Protein AF-A0ABD0YT05-F1 (afdb_monomer_lite)

Organism: NCBI:txid642074

Secondary structure (DSSP, 8-state):
----TT-SSPPPTTHHHHHHT---HHHHHHHHHHHHHHHHHH-TTSGGGTT-TT--S-S-TT---HHHHHHHHHHTT--HHHH-TTTTSPPTTTTS-HHHHHHHHHHHTT-SS-HHHHHHTTSSS--B-TTSSB--HHIIIII-TTT--SS-THHHHHT-HHHHHHHHSTT---

Structure (mmCIF, N/CA/C/O backbone):
data_AF-A0ABD0YT05-F1
#
_entry.id   AF-A0ABD0YT05-F1
#
loop_
_atom_site.group_PDB
_atom_site.id
_atom_site.type_symbol
_atom_site.label_atom_id
_atom_site.label_alt_id
_atom_site.label_comp_id
_atom_site.label_asym_id
_atom_site.label_entity_id
_atom_site.label_seq_id
_atom_site.pdbx_PDB_ins_code
_atom_site.Cartn_x
_atom_site.Cartn_y
_atom_site.Cartn_z
_atom_site.occupancy
_atom_site.B_iso_or_equiv
_atom_site.auth_seq_id
_atom_site.auth_comp_id
_atom_site.auth_asym_id
_atom_site.auth_atom_id
_atom_site.pdbx_PDB_model_num
ATOM 1 N N . MET A 1 1 ? 1.469 -10.303 -8.261 1.00 51.16 1 MET A N 1
ATOM 2 C CA . MET A 1 1 ? 0.616 -9.582 -7.291 1.00 51.16 1 MET A CA 1
ATOM 3 C C . MET A 1 1 ? 1.513 -9.188 -6.119 1.00 51.16 1 MET A C 1
ATOM 5 O O . MET A 1 1 ? 2.241 -10.057 -5.664 1.00 51.16 1 MET A O 1
ATOM 9 N N . ARG A 1 2 ? 1.606 -7.910 -5.725 1.00 57.31 2 ARG A N 1
ATOM 10 C CA . ARG A 1 2 ? 2.471 -7.478 -4.605 1.00 57.31 2 ARG A CA 1
ATOM 11 C C . ARG A 1 2 ? 1.579 -7.084 -3.429 1.00 57.31 2 ARG A C 1
ATOM 13 O O . ARG A 1 2 ? 0.655 -6.302 -3.620 1.00 57.31 2 ARG A O 1
ATOM 20 N N . MET A 1 3 ? 1.838 -7.656 -2.260 1.00 60.22 3 MET A N 1
ATOM 21 C CA . MET A 1 3 ? 1.193 -7.290 -0.998 1.00 60.22 3 MET A CA 1
ATOM 22 C C . MET A 1 3 ? 2.225 -6.516 -0.175 1.00 60.22 3 MET A C 1
ATOM 24 O O . MET A 1 3 ? 3.355 -6.997 -0.058 1.00 60.22 3 MET A O 1
ATOM 28 N N . ILE A 1 4 ? 1.888 -5.336 0.365 1.00 66.56 4 ILE A N 1
ATOM 29 C CA . ILE A 1 4 ? 2.732 -4.754 1.423 1.00 66.56 4 ILE A CA 1
ATOM 30 C C . ILE A 1 4 ? 2.640 -5.621 2.680 1.00 66.56 4 ILE A C 1
ATOM 32 O O . ILE A 1 4 ? 1.668 -6.357 2.882 1.00 66.56 4 ILE A O 1
ATOM 36 N N . ALA A 1 5 ? 3.678 -5.557 3.513 1.00 64.25 5 ALA A N 1
ATOM 37 C CA . ALA A 1 5 ? 3.770 -6.364 4.720 1.00 64.25 5 ALA A CA 1
ATOM 38 C C . ALA A 1 5 ? 2.505 -6.219 5.580 1.00 64.25 5 ALA A C 1
ATOM 40 O O . ALA A 1 5 ? 2.073 -5.109 5.894 1.00 64.25 5 ALA A O 1
ATOM 41 N N . GLY A 1 6 ? 1.927 -7.363 5.952 1.00 63.25 6 GLY A N 1
ATOM 42 C CA . GLY A 1 6 ? 0.813 -7.438 6.892 1.00 63.25 6 GLY A CA 1
ATOM 43 C C . GLY A 1 6 ? -0.589 -7.417 6.287 1.00 63.25 6 GLY A C 1
ATOM 44 O O . GLY A 1 6 ? -1.525 -7.747 7.016 1.00 63.25 6 GLY A O 1
ATOM 45 N N . VAL A 1 7 ? -0.756 -7.106 4.997 1.00 72.38 7 VAL A N 1
ATOM 46 C CA . VAL A 1 7 ? -2.086 -6.966 4.373 1.00 72.38 7 VAL A CA 1
ATOM 47 C C . VAL A 1 7 ? -2.560 -8.283 3.754 1.00 72.38 7 VAL A C 1
ATOM 49 O O . VAL A 1 7 ? -1.773 -9.032 3.180 1.00 72.38 7 VAL A O 1
ATOM 52 N N . ILE A 1 8 ? -3.857 -8.576 3.892 1.00 71.38 8 ILE A N 1
ATOM 53 C CA . ILE A 1 8 ? -4.471 -9.836 3.426 1.00 71.38 8 ILE A CA 1
ATOM 54 C C . ILE A 1 8 ? -5.008 -9.721 1.990 1.00 71.38 8 ILE A C 1
ATOM 56 O O . ILE A 1 8 ? -5.197 -10.719 1.298 1.00 71.38 8 ILE A O 1
ATOM 60 N N . LYS A 1 9 ? -5.227 -8.492 1.514 1.00 72.56 9 LYS A N 1
ATOM 61 C CA . LYS A 1 9 ? -5.534 -8.201 0.114 1.00 72.56 9 LYS A CA 1
ATOM 62 C C . LYS A 1 9 ? -4.326 -7.646 -0.624 1.00 72.56 9 LYS A C 1
ATOM 64 O O . LYS A 1 9 ? -3.383 -7.112 -0.044 1.00 72.56 9 LYS A O 1
ATOM 69 N N . SER A 1 10 ? -4.408 -7.732 -1.946 1.00 70.44 10 SER A N 1
ATOM 70 C CA . SER A 1 10 ? -3.489 -7.017 -2.823 1.00 70.44 10 SER A CA 1
ATOM 71 C C . SER A 1 10 ? -3.571 -5.527 -2.575 1.00 70.44 10 SER A C 1
ATOM 73 O O . SER A 1 10 ? -4.655 -4.949 -2.607 1.00 70.44 10 SER A O 1
ATOM 75 N N . THR A 1 11 ? -2.414 -4.911 -2.391 1.00 69.81 11 THR A N 1
ATOM 76 C CA . THR A 1 11 ? -2.305 -3.461 -2.318 1.00 69.81 11 THR A CA 1
ATOM 77 C C . THR A 1 11 ? -2.719 -2.866 -3.659 1.00 69.81 11 THR A C 1
ATOM 79 O O . THR A 1 11 ? -2.197 -3.311 -4.693 1.00 69.81 11 THR A O 1
ATOM 82 N N . PRO A 1 12 ? -3.627 -1.875 -3.681 1.00 71.12 12 PRO A N 1
ATOM 83 C CA . PRO A 1 12 ? -3.919 -1.131 -4.897 1.00 71.12 12 PRO A CA 1
ATOM 84 C C . PRO A 1 12 ? -2.625 -0.602 -5.528 1.00 71.12 12 PRO A C 1
ATOM 86 O O . PRO A 1 12 ? -1.698 -0.190 -4.827 1.00 71.12 12 PRO A O 1
ATOM 89 N N . LYS A 1 13 ? -2.532 -0.630 -6.863 1.00 70.75 13 LYS A N 1
ATOM 90 C CA . LYS A 1 13 ? -1.290 -0.277 -7.581 1.00 70.75 13 LYS A CA 1
ATOM 91 C C . LYS A 1 13 ? -0.814 1.144 -7.275 1.00 70.75 13 LYS A C 1
ATOM 93 O O . LYS A 1 13 ? 0.389 1.367 -7.281 1.00 70.75 13 LYS A O 1
ATOM 98 N N . GLU A 1 14 ? -1.745 2.052 -7.004 1.00 72.44 14 GLU A N 1
ATOM 99 C CA . GLU A 1 14 ? -1.502 3.457 -6.652 1.00 72.44 14 GLU A CA 1
ATOM 100 C C . GLU A 1 14 ? -0.787 3.605 -5.304 1.00 72.44 14 GLU A C 1
ATOM 102 O O . GLU A 1 14 ? 0.108 4.430 -5.161 1.00 72.44 14 GLU A O 1
ATOM 107 N N . TRP A 1 15 ? -1.113 2.742 -4.339 1.00 72.50 15 TRP A N 1
ATOM 108 C CA . TRP A 1 15 ? -0.564 2.788 -2.982 1.00 72.50 15 TRP A CA 1
ATOM 109 C C . TRP A 1 15 ? 0.766 2.050 -2.846 1.00 72.50 15 TRP A C 1
ATOM 111 O O . TRP A 1 15 ? 1.514 2.281 -1.899 1.00 72.50 15 TRP A O 1
ATOM 121 N N . LEU A 1 16 ? 1.083 1.148 -3.778 1.00 75.19 16 LEU A N 1
ATOM 122 C CA . LEU A 1 16 ? 2.297 0.346 -3.698 1.00 75.19 16 LEU A CA 1
ATOM 123 C C . LEU A 1 16 ? 3.573 1.215 -3.718 1.00 75.19 16 LEU A C 1
ATOM 125 O O . LEU A 1 16 ? 4.413 0.990 -2.847 1.00 75.19 16 LEU A O 1
ATOM 129 N N . PRO A 1 17 ? 3.748 2.200 -4.624 1.00 73.62 17 PRO A N 1
ATOM 130 C CA . PRO A 1 17 ? 4.937 3.046 -4.613 1.00 73.62 17 PRO A CA 1
ATOM 131 C C . PRO A 1 17 ? 5.100 3.845 -3.329 1.00 73.62 17 PRO A C 1
ATOM 133 O O . PRO A 1 17 ? 6.209 3.931 -2.810 1.00 73.62 17 PRO A O 1
ATOM 136 N N . VAL A 1 18 ? 3.982 4.351 -2.802 1.00 73.56 18 VAL A N 1
ATOM 137 C CA . VAL A 1 18 ? 3.938 5.123 -1.561 1.00 73.56 18 VAL A CA 1
ATOM 138 C C . VAL A 1 18 ? 4.355 4.238 -0.390 1.00 73.56 18 VAL A C 1
ATOM 140 O O . VAL A 1 18 ? 5.331 4.530 0.275 1.00 73.56 18 VAL A O 1
ATOM 143 N N . LEU A 1 19 ? 3.693 3.100 -0.176 1.00 73.00 19 LEU A N 1
ATOM 144 C CA . LEU A 1 19 ? 3.894 2.285 1.027 1.00 73.00 19 LEU A CA 1
ATOM 145 C C . LEU A 1 19 ? 5.156 1.414 1.009 1.00 73.00 19 LEU A C 1
ATOM 147 O O . LEU A 1 19 ? 5.661 1.058 2.069 1.00 73.00 19 LEU A O 1
ATOM 151 N N . SER A 1 20 ? 5.632 1.008 -0.171 1.00 74.12 20 SER A N 1
ATOM 152 C CA . SER A 1 20 ? 6.806 0.128 -0.291 1.00 74.12 20 SER A CA 1
ATOM 153 C C . SER A 1 20 ? 8.094 0.861 -0.639 1.00 74.12 20 SER A C 1
ATOM 155 O O . SER A 1 20 ? 9.135 0.214 -0.680 1.00 74.12 20 SER A O 1
ATOM 157 N N . HIS A 1 21 ? 8.027 2.175 -0.886 1.00 78.69 21 HIS A N 1
ATOM 158 C CA . HIS A 1 21 ? 9.168 2.972 -1.333 1.00 78.69 21 HIS A CA 1
ATOM 159 C C . HIS A 1 21 ? 9.824 2.382 -2.599 1.00 78.69 21 HIS A C 1
ATOM 161 O O . HIS A 1 21 ? 11.037 2.226 -2.708 1.00 78.69 21 HIS A O 1
ATOM 167 N N . ILE A 1 22 ? 8.992 1.978 -3.567 1.00 80.75 22 ILE A N 1
ATOM 168 C CA . ILE A 1 22 ? 9.433 1.386 -4.838 1.00 80.75 22 ILE A CA 1
ATOM 169 C C . ILE A 1 22 ? 8.867 2.219 -5.988 1.00 80.75 22 ILE A C 1
ATOM 171 O O . ILE A 1 22 ? 7.668 2.492 -5.987 1.00 80.75 22 ILE A O 1
ATOM 175 N N . PRO A 1 23 ? 9.643 2.522 -7.044 1.00 84.31 23 PRO A N 1
ATOM 176 C CA . PRO A 1 23 ? 9.117 3.309 -8.144 1.00 84.31 23 PRO A CA 1
ATOM 177 C C . PRO A 1 23 ? 7.910 2.642 -8.841 1.00 84.31 23 PRO A C 1
ATOM 179 O O . PRO A 1 23 ? 7.822 1.400 -8.927 1.00 84.31 23 PRO A O 1
ATOM 182 N N . PRO A 1 24 ? 6.985 3.451 -9.392 1.00 85.69 24 PRO A N 1
ATOM 183 C CA . PRO A 1 24 ? 5.857 2.983 -10.184 1.00 85.69 24 PRO A CA 1
ATOM 184 C C . PRO A 1 24 ? 6.238 1.939 -11.251 1.00 85.69 24 PRO A C 1
ATOM 186 O O . PRO A 1 24 ? 7.328 1.996 -11.833 1.00 85.69 24 PRO A O 1
ATOM 189 N N . PRO A 1 25 ? 5.361 0.956 -11.545 1.00 86.12 25 PRO A N 1
ATOM 190 C CA . PRO A 1 25 ? 5.677 -0.126 -12.479 1.00 86.12 25 PRO A CA 1
ATOM 191 C C . PRO A 1 25 ? 6.084 0.337 -13.882 1.00 86.12 25 PRO A C 1
ATOM 193 O O . PRO A 1 25 ? 6.933 -0.301 -14.494 1.00 86.12 25 PRO A O 1
ATOM 196 N N . ASN A 1 26 ? 5.487 1.413 -14.396 1.00 88.31 26 ASN A N 1
ATOM 197 C CA . ASN A 1 26 ? 5.842 2.001 -15.688 1.00 88.31 26 ASN A CA 1
ATOM 198 C C . ASN A 1 26 ? 7.291 2.507 -15.689 1.00 88.31 26 ASN A C 1
ATOM 200 O O . ASN A 1 26 ? 8.053 2.103 -16.562 1.00 88.31 26 ASN A O 1
ATOM 204 N N . LEU A 1 27 ? 7.695 3.280 -14.674 1.00 90.75 27 LEU A N 1
ATOM 205 C CA . LEU A 1 27 ? 9.055 3.817 -14.575 1.00 90.75 27 LEU A CA 1
ATOM 206 C C . LEU A 1 27 ? 10.096 2.699 -14.440 1.00 90.75 27 LEU A C 1
ATOM 208 O O . LEU A 1 27 ? 11.109 2.696 -15.134 1.00 90.75 27 LEU A O 1
ATOM 212 N N . ARG A 1 28 ? 9.815 1.679 -13.617 1.00 90.56 28 ARG A N 1
ATOM 213 C CA . ARG A 1 28 ? 10.720 0.524 -13.468 1.00 90.56 28 ARG A CA 1
ATOM 214 C C . ARG A 1 28 ? 10.875 -0.289 -14.748 1.00 90.56 28 ARG A C 1
ATOM 216 O O . ARG A 1 28 ? 11.958 -0.802 -14.999 1.00 90.56 28 ARG A O 1
ATOM 223 N N . ARG A 1 29 ? 9.808 -0.430 -15.541 1.00 92.50 29 ARG A N 1
ATOM 224 C CA . ARG A 1 29 ? 9.872 -1.130 -16.834 1.00 92.50 29 ARG A CA 1
ATOM 225 C C . ARG A 1 29 ? 10.712 -0.366 -17.846 1.00 92.50 29 ARG A C 1
ATOM 227 O O . ARG A 1 29 ? 11.480 -1.009 -18.545 1.00 92.50 29 ARG A O 1
ATOM 234 N N . ILE A 1 30 ? 10.588 0.962 -17.899 1.00 92.94 30 ILE A N 1
ATOM 235 C CA . ILE A 1 30 ? 11.421 1.804 -18.770 1.00 92.94 30 ILE A CA 1
ATOM 236 C C . ILE A 1 30 ? 12.890 1.672 -18.357 1.00 92.94 30 ILE A C 1
ATOM 238 O O . ILE A 1 30 ? 13.728 1.342 -19.186 1.00 92.94 30 ILE A O 1
ATOM 242 N N . ASN A 1 31 ? 13.187 1.796 -17.061 1.00 94.06 31 ASN A N 1
ATOM 243 C CA . ASN A 1 31 ? 14.551 1.644 -16.553 1.00 94.06 31 ASN A CA 1
ATOM 244 C C . ASN A 1 31 ? 15.152 0.259 -16.862 1.00 94.06 31 ASN A C 1
ATOM 246 O O . ASN A 1 31 ? 16.297 0.153 -17.292 1.00 94.06 31 ASN A O 1
ATOM 250 N N . ALA A 1 32 ? 14.376 -0.814 -16.670 1.00 94.44 32 ALA A N 1
ATOM 251 C CA . ALA A 1 32 ? 14.813 -2.168 -17.008 1.00 94.44 32 ALA A CA 1
ATOM 252 C C . ALA A 1 32 ? 15.031 -2.344 -18.519 1.00 94.44 32 ALA A C 1
ATOM 254 O O . ALA A 1 32 ? 16.006 -2.967 -18.922 1.00 94.44 32 ALA A O 1
ATOM 255 N N . LEU A 1 33 ? 14.154 -1.770 -19.347 1.00 94.31 33 LEU A N 1
ATOM 256 C CA . LEU A 1 33 ? 14.268 -1.801 -20.803 1.00 94.31 33 LEU A CA 1
ATOM 257 C C . LEU A 1 33 ? 15.548 -1.108 -21.289 1.00 94.31 33 LEU A C 1
ATOM 259 O O . LEU A 1 33 ? 16.252 -1.677 -22.114 1.00 94.31 33 LEU A O 1
ATOM 263 N N . ILE A 1 34 ? 15.865 0.075 -20.756 1.00 94.12 34 ILE A N 1
ATOM 264 C CA . ILE A 1 34 ? 17.114 0.802 -21.039 1.00 94.12 34 ILE A CA 1
ATOM 265 C C . ILE A 1 34 ? 18.324 -0.057 -20.650 1.00 94.12 34 ILE A C 1
ATOM 267 O O . ILE A 1 34 ? 19.261 -0.195 -21.432 1.00 94.12 34 ILE A O 1
ATOM 271 N N . GLY A 1 35 ? 18.288 -0.680 -19.466 1.00 94.25 35 GLY A N 1
ATOM 272 C CA . GLY A 1 35 ? 19.352 -1.568 -18.997 1.00 94.25 35 GLY A CA 1
ATOM 273 C C . GLY A 1 35 ? 19.573 -2.779 -19.908 1.00 94.25 35 GLY A C 1
ATOM 274 O O . GLY A 1 35 ? 20.710 -3.072 -20.264 1.00 94.25 35 GLY A O 1
ATOM 275 N N . GLU A 1 36 ? 18.505 -3.463 -20.319 1.00 93.31 36 GLU A N 1
ATOM 276 C CA . GLU A 1 36 ? 18.599 -4.588 -21.257 1.00 93.31 36 GLU A CA 1
ATOM 277 C C . GLU A 1 36 ? 19.059 -4.145 -22.650 1.00 93.31 36 GLU A C 1
ATOM 279 O O . GLU A 1 36 ? 19.914 -4.795 -23.247 1.00 93.31 36 GLU A O 1
ATOM 284 N N . TYR A 1 37 ? 18.558 -3.013 -23.151 1.00 92.44 37 TYR A N 1
ATOM 285 C CA . TYR A 1 37 ? 18.995 -2.462 -24.433 1.00 92.44 37 TYR A CA 1
ATOM 286 C C . TYR A 1 37 ? 20.495 -2.146 -24.420 1.00 92.44 37 TYR A C 1
ATOM 288 O O . TYR A 1 37 ? 21.211 -2.582 -25.316 1.00 92.44 37 TYR A O 1
ATOM 296 N N . ASN A 1 38 ? 20.996 -1.492 -23.368 1.00 92.81 38 ASN A N 1
ATOM 297 C CA . ASN A 1 38 ? 22.427 -1.232 -23.196 1.00 92.81 38 ASN A CA 1
ATOM 298 C C . ASN A 1 38 ? 23.261 -2.517 -23.184 1.00 92.81 38 ASN A C 1
ATOM 300 O O . ASN A 1 38 ? 24.278 -2.580 -23.867 1.00 92.81 38 ASN A O 1
ATOM 304 N N . LYS A 1 39 ? 22.829 -3.560 -22.461 1.00 93.62 39 LYS A N 1
ATOM 305 C CA . LYS A 1 39 ? 23.529 -4.860 -22.450 1.00 93.62 39 LYS A CA 1
ATOM 306 C C . LYS A 1 39 ? 23.606 -5.480 -23.843 1.00 93.62 39 LYS A C 1
ATOM 308 O O . LYS A 1 39 ? 24.640 -6.032 -24.206 1.00 93.62 39 LYS A O 1
ATOM 313 N N . ILE A 1 40 ? 22.521 -5.382 -24.614 1.00 90.19 40 ILE A N 1
ATOM 314 C CA . ILE A 1 40 ? 22.474 -5.876 -25.992 1.00 90.19 40 ILE A CA 1
ATOM 315 C C . ILE A 1 40 ? 23.456 -5.094 -26.872 1.00 90.19 40 ILE A C 1
ATOM 317 O O . ILE A 1 40 ? 24.246 -5.705 -27.584 1.00 90.19 40 ILE A O 1
ATOM 321 N N . GLN A 1 41 ? 23.452 -3.761 -26.788 1.00 89.00 41 GLN A N 1
ATOM 322 C CA . GLN A 1 41 ? 24.356 -2.905 -27.566 1.00 89.00 41 GLN A CA 1
ATOM 323 C C . GLN A 1 41 ? 25.833 -3.093 -27.183 1.00 89.00 41 GLN A C 1
ATOM 325 O O . GLN A 1 41 ? 26.713 -3.010 -28.035 1.00 89.00 41 GLN A O 1
ATOM 330 N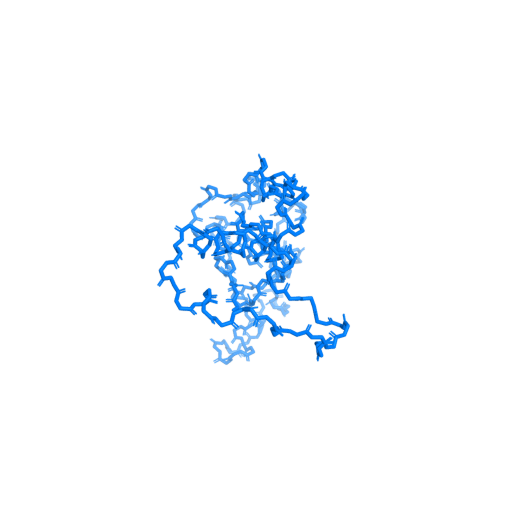 N . GLN A 1 42 ? 26.127 -3.382 -25.915 1.00 93.25 42 GLN A N 1
ATOM 331 C CA . GLN A 1 42 ? 27.494 -3.626 -25.443 1.00 93.25 42 GLN A CA 1
ATOM 332 C C . GLN A 1 42 ? 28.048 -4.991 -25.873 1.00 93.25 42 GLN A C 1
ATOM 334 O O . GLN A 1 42 ? 29.264 -5.157 -25.938 1.00 93.25 42 GLN A O 1
ATOM 339 N N . ASN A 1 43 ? 27.187 -5.966 -26.176 1.00 92.44 43 ASN A N 1
ATOM 340 C CA . ASN A 1 43 ? 27.603 -7.298 -26.598 1.00 92.44 43 ASN A CA 1
ATOM 341 C C . ASN A 1 43 ? 27.232 -7.552 -28.065 1.00 92.44 43 ASN A C 1
ATOM 343 O O . ASN A 1 43 ? 26.159 -8.068 -28.376 1.00 92.44 43 ASN A O 1
ATOM 347 N N . GLN A 1 44 ? 28.161 -7.217 -28.959 1.00 89.00 44 GLN A N 1
ATOM 348 C CA . GLN A 1 44 ? 28.010 -7.388 -30.409 1.00 89.00 44 GLN A CA 1
ATOM 349 C C . GLN A 1 44 ? 28.019 -8.859 -30.857 1.00 89.00 44 GLN A C 1
ATOM 351 O O . GLN A 1 44 ? 27.574 -9.164 -31.954 1.00 89.00 44 GLN A O 1
ATOM 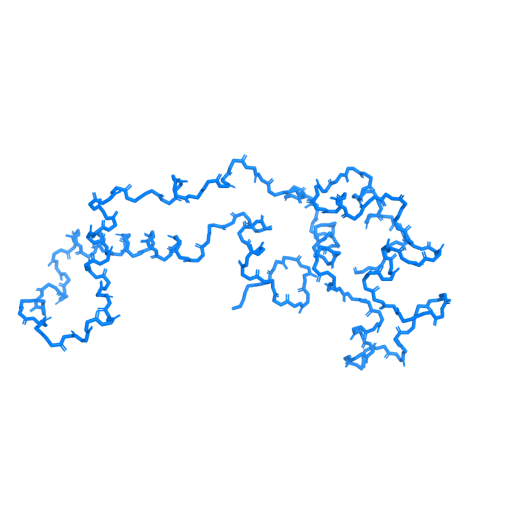356 N N . ASN A 1 45 ? 28.448 -9.789 -29.995 1.00 90.19 45 ASN A N 1
ATOM 357 C CA . ASN A 1 45 ? 28.452 -11.225 -30.296 1.00 90.19 45 ASN A CA 1
ATOM 358 C C . ASN A 1 45 ? 27.083 -11.889 -30.066 1.00 90.19 45 ASN A C 1
ATOM 360 O O . ASN A 1 45 ? 26.957 -13.108 -30.179 1.00 90.19 45 ASN A O 1
ATOM 364 N N . LEU A 1 46 ? 26.064 -11.127 -29.654 1.00 87.44 46 LEU A N 1
ATOM 365 C CA . LEU A 1 46 ? 24.724 -11.672 -29.478 1.00 87.44 46 LEU A CA 1
ATOM 366 C C . LEU A 1 46 ? 24.080 -11.949 -30.848 1.00 87.44 46 LEU A C 1
ATOM 368 O O . LEU A 1 46 ? 23.989 -11.026 -31.658 1.00 87.44 46 LEU A O 1
ATOM 372 N N . PRO A 1 47 ? 23.488 -13.141 -31.066 1.00 85.19 47 PRO A N 1
ATOM 373 C CA . PRO A 1 47 ? 22.800 -13.476 -32.321 1.00 85.19 47 PRO A CA 1
ATOM 374 C C . PRO A 1 47 ? 21.626 -12.550 -32.672 1.00 85.19 47 PRO A C 1
ATOM 376 O O . PRO A 1 47 ? 21.124 -12.557 -33.790 1.00 85.19 47 PRO A O 1
ATOM 379 N N . ILE A 1 48 ? 21.156 -11.741 -31.716 1.00 80.00 48 ILE A N 1
ATOM 380 C CA . ILE A 1 48 ? 20.110 -10.743 -31.953 1.00 80.00 48 ILE A CA 1
ATOM 381 C C . ILE A 1 48 ? 20.529 -9.702 -32.996 1.00 80.00 48 ILE A C 1
ATOM 383 O O . ILE A 1 48 ? 19.661 -9.170 -33.675 1.00 80.00 48 ILE A O 1
ATOM 387 N N . HIS A 1 49 ? 21.827 -9.439 -33.160 1.00 81.56 49 HIS A N 1
ATOM 388 C CA . HIS A 1 49 ? 22.325 -8.492 -34.160 1.00 81.56 49 HIS A CA 1
ATOM 389 C C . HIS A 1 49 ? 22.291 -9.075 -35.575 1.00 81.56 49 HIS A C 1
ATOM 391 O O . HIS A 1 49 ? 22.107 -8.336 -36.532 1.00 81.56 49 HIS A O 1
ATOM 397 N N . GLU A 1 50 ? 22.353 -10.401 -35.707 1.00 79.38 50 GLU A N 1
ATOM 398 C CA . GLU A 1 50 ? 22.296 -11.106 -36.995 1.00 79.38 50 GLU A CA 1
ATOM 399 C C . GLU A 1 50 ? 20.873 -11.139 -37.590 1.00 79.38 50 GLU A C 1
ATOM 401 O O . GLU A 1 50 ? 20.697 -11.387 -38.780 1.00 79.38 50 GLU A O 1
ATOM 406 N N . GLY A 1 51 ? 19.838 -10.896 -36.771 1.00 66.44 51 GLY A N 1
ATOM 407 C CA . GLY A 1 51 ? 18.425 -11.017 -37.161 1.00 66.44 51 GLY A CA 1
ATOM 408 C C . GLY A 1 51 ? 17.643 -9.704 -37.305 1.00 66.44 51 GLY A C 1
ATOM 409 O O . GLY A 1 51 ? 16.432 -9.751 -37.546 1.00 66.44 51 GLY A O 1
ATOM 410 N N . VAL A 1 52 ? 18.272 -8.539 -37.107 1.00 59.28 52 VAL A N 1
ATOM 411 C CA . VAL A 1 52 ? 17.565 -7.237 -37.040 1.00 59.28 52 VAL A CA 1
ATOM 412 C C . VAL A 1 52 ? 17.664 -6.424 -38.336 1.00 59.28 52 VAL A C 1
ATOM 414 O O . VAL A 1 52 ? 16.866 -5.502 -38.533 1.00 59.28 52 VAL A O 1
ATOM 417 N N . ASP A 1 53 ? 18.521 -6.817 -39.277 1.00 51.03 53 ASP A N 1
ATOM 418 C CA . ASP A 1 53 ? 18.595 -6.177 -40.589 1.00 51.03 53 ASP A CA 1
ATOM 419 C C . ASP A 1 53 ? 17.328 -6.483 -41.409 1.00 51.03 53 ASP A C 1
ATOM 421 O O . ASP A 1 53 ? 17.154 -7.547 -41.999 1.00 51.03 53 ASP A O 1
ATOM 425 N N . GLY A 1 54 ? 16.391 -5.529 -41.417 1.00 56.16 54 GLY A N 1
ATOM 426 C CA . GLY A 1 54 ? 15.265 -5.494 -42.356 1.00 56.16 54 GLY A CA 1
ATOM 427 C C . GLY A 1 54 ? 13.897 -5.964 -41.847 1.00 56.16 54 GLY A C 1
ATOM 428 O O . GLY A 1 54 ? 12.931 -5.924 -42.611 1.00 56.16 54 GLY A O 1
ATOM 429 N N . THR A 1 55 ? 13.725 -6.347 -40.576 1.00 55.44 55 THR A N 1
ATOM 430 C CA . THR A 1 55 ? 12.404 -6.792 -40.083 1.00 55.44 55 THR A CA 1
ATOM 431 C C . THR A 1 55 ? 11.607 -5.688 -39.376 1.00 55.44 55 THR A C 1
ATOM 433 O O . THR A 1 55 ? 11.603 -5.583 -38.150 1.00 55.44 55 THR A O 1
ATOM 436 N N . ASN A 1 56 ? 10.859 -4.887 -40.151 1.00 56.44 56 ASN A N 1
ATOM 437 C CA . ASN A 1 56 ? 9.412 -4.621 -39.959 1.00 56.44 56 ASN A CA 1
ATOM 438 C C . ASN A 1 56 ? 8.945 -3.311 -40.634 1.00 56.44 56 ASN A C 1
ATOM 440 O O . ASN A 1 56 ? 8.888 -2.275 -39.968 1.00 56.44 56 ASN A O 1
ATOM 444 N N . PRO A 1 57 ? 8.427 -3.351 -41.873 1.00 55.84 57 PRO A N 1
ATOM 445 C CA . PRO A 1 57 ? 7.432 -2.368 -42.296 1.00 55.84 57 PRO A CA 1
ATOM 446 C C . PRO A 1 57 ? 6.008 -2.733 -41.820 1.00 55.84 57 PRO A C 1
ATOM 448 O O . PRO A 1 57 ? 5.106 -1.910 -41.909 1.00 55.84 57 PRO A O 1
ATOM 451 N N . SER A 1 58 ? 5.774 -3.942 -41.286 1.00 55.41 58 SER A N 1
ATOM 452 C CA . SER A 1 58 ? 4.427 -4.503 -41.069 1.00 55.41 58 SER A CA 1
ATOM 453 C C . SER A 1 58 ? 3.998 -4.651 -39.604 1.00 55.41 58 SER A C 1
ATOM 455 O O . SER A 1 58 ? 3.152 -5.486 -39.273 1.00 55.41 58 SER A O 1
ATOM 457 N N . ARG A 1 59 ? 4.534 -3.840 -38.686 1.00 60.16 59 ARG A N 1
ATOM 458 C CA . ARG A 1 59 ? 4.011 -3.823 -37.312 1.00 60.16 59 ARG A CA 1
ATOM 459 C C . ARG A 1 59 ? 2.828 -2.856 -37.214 1.00 60.16 59 ARG A C 1
ATOM 461 O O . ARG A 1 59 ? 2.927 -1.708 -37.627 1.00 60.16 59 ARG A O 1
ATOM 468 N N . LEU A 1 60 ? 1.721 -3.317 -36.622 1.00 67.56 60 LEU A N 1
ATOM 469 C CA . LEU A 1 60 ? 0.546 -2.486 -36.329 1.00 67.56 60 LEU A CA 1
ATOM 470 C C . LEU A 1 60 ? 0.961 -1.190 -35.614 1.00 67.56 60 LEU A C 1
ATOM 472 O O . LEU A 1 60 ? 1.665 -1.251 -34.606 1.00 67.56 60 LEU A O 1
ATOM 476 N N . ILE A 1 61 ? 0.453 -0.047 -36.089 1.00 65.06 61 ILE A N 1
ATOM 477 C CA . ILE A 1 61 ? 0.732 1.309 -35.570 1.00 65.06 61 ILE A CA 1
ATOM 478 C C . ILE A 1 61 ? 0.520 1.402 -34.047 1.00 65.06 61 ILE A C 1
ATOM 480 O O . ILE A 1 61 ? 1.223 2.133 -33.352 1.00 65.06 61 ILE A O 1
ATOM 484 N N . SER A 1 62 ? -0.407 0.609 -33.501 1.00 66.94 62 SER A N 1
ATOM 485 C CA . SER A 1 62 ? -0.702 0.550 -32.066 1.00 66.94 62 SER A CA 1
ATOM 486 C C . SER A 1 62 ? 0.423 -0.041 -31.204 1.00 66.94 62 SER A C 1
ATOM 488 O O . SER A 1 62 ? 0.444 0.180 -29.992 1.00 66.94 62 SER A O 1
ATOM 490 N N . ARG A 1 63 ? 1.371 -0.794 -31.780 1.00 68.31 63 ARG A N 1
ATOM 491 C CA . ARG A 1 63 ? 2.434 -1.476 -31.028 1.00 68.31 63 ARG A CA 1
ATOM 492 C C . ARG A 1 63 ? 3.746 -0.697 -31.103 1.00 68.31 63 ARG A C 1
ATOM 494 O O . ARG A 1 63 ? 4.449 -0.754 -32.107 1.00 68.31 63 ARG A O 1
ATOM 501 N N . LYS A 1 64 ? 4.133 -0.059 -29.995 1.00 71.62 64 LYS A N 1
ATOM 502 C CA . LYS A 1 64 ? 5.452 0.578 -29.834 1.00 71.62 64 LYS A CA 1
ATOM 503 C C . LYS A 1 64 ? 6.531 -0.498 -29.623 1.00 71.62 64 LYS A C 1
ATOM 505 O O . LYS A 1 64 ? 6.451 -1.228 -28.633 1.00 71.62 64 LYS A O 1
ATOM 510 N N . PRO A 1 65 ? 7.506 -0.672 -30.537 1.00 79.69 65 PRO A N 1
ATOM 511 C CA . PRO A 1 65 ? 8.542 -1.681 -30.359 1.00 79.69 65 PRO A CA 1
ATOM 512 C C . PRO A 1 65 ? 9.443 -1.332 -29.157 1.00 79.69 65 PRO A C 1
ATOM 514 O O . PRO A 1 65 ? 9.744 -0.150 -28.950 1.00 79.69 65 PRO A O 1
ATOM 517 N N . PRO A 1 66 ? 9.878 -2.333 -28.363 1.00 83.50 66 PRO A N 1
ATOM 518 C CA . PRO A 1 66 ? 10.728 -2.098 -27.196 1.00 83.50 66 PRO A CA 1
ATOM 519 C C . PRO A 1 66 ? 12.040 -1.387 -27.536 1.00 83.50 66 PRO A C 1
ATOM 521 O O . PRO A 1 66 ? 12.432 -0.489 -26.807 1.00 83.50 66 PRO A O 1
ATOM 524 N N . THR A 1 67 ? 12.663 -1.707 -28.673 1.00 83.88 67 THR A N 1
ATOM 525 C CA . THR A 1 67 ? 13.894 -1.051 -29.149 1.00 83.88 67 THR A CA 1
ATOM 526 C C . THR A 1 67 ? 13.697 0.446 -29.365 1.00 83.88 67 THR A C 1
ATOM 528 O O . THR A 1 67 ? 14.411 1.245 -28.776 1.00 83.88 67 THR A O 1
ATOM 531 N N . ARG A 1 68 ? 12.661 0.850 -30.114 1.00 84.38 68 ARG A N 1
ATOM 532 C CA . ARG A 1 68 ? 12.344 2.274 -30.324 1.00 84.38 68 ARG A CA 1
ATOM 533 C C . ARG A 1 68 ? 11.983 2.981 -29.022 1.00 84.38 68 ARG A C 1
ATOM 535 O O . ARG A 1 68 ? 12.338 4.130 -28.841 1.00 84.38 68 ARG A O 1
ATOM 542 N N . THR A 1 69 ? 11.289 2.292 -28.118 1.00 87.81 69 THR A N 1
ATOM 543 C CA . THR A 1 69 ? 10.933 2.851 -26.805 1.00 87.81 69 THR A CA 1
ATOM 544 C C . THR A 1 69 ? 12.176 3.061 -25.936 1.00 87.81 69 THR A C 1
ATOM 546 O O . THR A 1 69 ? 12.236 4.048 -25.214 1.00 87.81 69 THR A O 1
ATOM 549 N N . ALA A 1 70 ? 13.164 2.162 -26.015 1.00 89.00 70 ALA A N 1
ATOM 550 C CA . ALA A 1 70 ? 14.450 2.313 -25.341 1.00 89.00 70 ALA A CA 1
ATOM 551 C C . ALA A 1 70 ? 15.240 3.497 -25.911 1.00 89.00 70 ALA A C 1
ATOM 553 O O . ALA A 1 70 ? 15.668 4.340 -25.136 1.00 89.00 70 ALA A O 1
ATOM 554 N N . ILE A 1 71 ? 15.354 3.584 -27.243 1.00 88.19 71 ILE A N 1
ATOM 555 C CA . ILE A 1 71 ? 16.038 4.685 -27.940 1.00 88.19 71 ILE A CA 1
ATOM 556 C C . ILE A 1 71 ? 15.402 6.025 -27.569 1.00 88.19 71 ILE A C 1
ATOM 558 O O . ILE A 1 71 ? 16.086 6.880 -27.034 1.00 88.19 71 ILE A O 1
ATOM 562 N N . THR A 1 72 ? 14.081 6.174 -27.727 1.00 90.94 72 THR A N 1
ATOM 563 C CA . THR A 1 72 ? 13.386 7.418 -27.357 1.00 90.94 72 THR A CA 1
ATOM 564 C C . THR A 1 72 ? 13.598 7.779 -25.886 1.00 90.94 72 THR A C 1
ATOM 566 O O . THR A 1 72 ? 13.857 8.933 -25.582 1.00 90.94 72 THR A O 1
ATOM 569 N N . ALA A 1 73 ? 13.534 6.810 -24.966 1.00 90.88 73 ALA A N 1
ATOM 570 C CA . ALA A 1 73 ? 13.770 7.089 -23.550 1.00 90.88 73 ALA A CA 1
ATOM 571 C C . ALA A 1 73 ? 15.230 7.485 -23.251 1.00 90.88 73 ALA A C 1
ATOM 573 O O . ALA A 1 73 ? 15.470 8.236 -22.312 1.00 90.88 73 ALA A O 1
ATOM 574 N N . MET A 1 74 ? 16.200 6.982 -24.018 1.00 89.81 74 MET A N 1
ATOM 575 C CA . MET A 1 74 ? 17.602 7.399 -23.924 1.00 89.81 74 MET A CA 1
ATOM 576 C C . MET A 1 74 ? 17.818 8.799 -24.504 1.00 89.81 74 MET A C 1
ATOM 578 O O . MET A 1 74 ? 18.493 9.599 -23.866 1.00 89.81 74 MET A O 1
ATOM 582 N N . ASP A 1 75 ? 17.213 9.097 -25.657 1.00 92.12 75 ASP A N 1
ATOM 583 C CA . ASP A 1 75 ? 17.263 10.415 -26.304 1.00 92.12 75 ASP A CA 1
ATOM 584 C C . ASP A 1 75 ? 16.623 11.501 -25.421 1.00 92.12 75 ASP A C 1
ATOM 586 O O . ASP A 1 75 ? 17.084 12.636 -25.386 1.00 92.12 75 ASP A O 1
ATOM 590 N N . GLU A 1 76 ? 15.572 11.146 -24.677 1.00 93.06 76 GLU A N 1
ATOM 591 C CA . GLU A 1 76 ? 14.916 12.002 -23.677 1.00 93.06 76 GLU A CA 1
ATOM 592 C C . GLU A 1 76 ? 15.666 12.052 -22.327 1.00 93.06 76 GLU A C 1
ATOM 594 O O . GLU A 1 76 ? 15.142 12.600 -21.358 1.00 93.06 76 GLU A O 1
ATOM 599 N N . GLU A 1 77 ? 16.861 11.456 -22.229 1.00 91.12 77 GLU A N 1
ATOM 600 C CA . GLU A 1 77 ? 17.680 11.383 -21.009 1.00 91.12 77 GLU A CA 1
ATOM 601 C C . GLU A 1 77 ? 16.903 10.867 -19.781 1.00 91.12 77 GLU A C 1
ATOM 603 O O . GLU A 1 77 ? 17.032 11.370 -18.659 1.00 91.12 77 GLU A O 1
ATOM 608 N N . PHE A 1 78 ? 16.069 9.837 -19.976 1.00 92.44 78 PHE A N 1
ATOM 609 C CA . PHE A 1 78 ? 15.218 9.302 -18.918 1.00 92.44 78 PHE A CA 1
ATOM 610 C C . PHE A 1 78 ? 16.026 8.937 -17.666 1.00 92.44 78 PHE A C 1
ATOM 612 O O . PHE A 1 78 ? 16.836 8.006 -17.651 1.00 92.44 78 PHE A O 1
ATOM 619 N N . SER A 1 79 ? 15.701 9.606 -16.562 1.00 89.75 79 SER A N 1
ATOM 620 C CA . SER A 1 79 ? 16.174 9.254 -15.229 1.00 89.75 79 SER A CA 1
ATOM 621 C C . SER A 1 79 ? 15.034 8.650 -14.422 1.00 89.75 79 SER A C 1
ATOM 623 O O . SER A 1 79 ? 14.013 9.303 -14.187 1.00 89.75 79 SER A O 1
ATOM 625 N N . LEU A 1 80 ? 15.215 7.414 -13.940 1.00 86.75 80 LEU A N 1
ATOM 626 C CA . LEU A 1 80 ? 14.272 6.788 -13.006 1.00 86.75 80 LEU A CA 1
ATOM 627 C C . LEU A 1 80 ? 14.099 7.645 -11.749 1.00 86.75 80 LEU A C 1
ATOM 629 O O . LEU A 1 80 ? 12.985 7.769 -11.244 1.00 86.75 80 LEU A O 1
ATOM 633 N N . ILE A 1 81 ? 15.205 8.218 -11.267 1.00 84.50 81 ILE A N 1
ATOM 634 C CA . ILE A 1 81 ? 15.229 9.059 -10.074 1.00 84.50 81 ILE A CA 1
ATOM 635 C C . ILE A 1 81 ? 14.533 10.390 -10.366 1.00 84.50 81 ILE A C 1
ATOM 637 O O . ILE A 1 81 ? 13.606 10.763 -9.658 1.00 84.50 81 ILE A O 1
ATOM 641 N N . GLY A 1 82 ? 14.904 11.060 -11.460 1.00 84.25 82 GLY A N 1
ATOM 642 C CA . GLY A 1 82 ? 14.300 12.340 -11.847 1.00 84.25 82 GLY A CA 1
ATOM 643 C C . GLY A 1 82 ? 12.799 12.241 -12.143 1.00 84.25 82 GLY A C 1
ATOM 644 O O . GLY A 1 82 ? 12.036 13.123 -11.765 1.00 84.25 82 GLY A O 1
ATOM 645 N N . SER A 1 83 ? 12.359 11.134 -12.746 1.00 85.00 83 SER A N 1
ATOM 646 C CA . SER A 1 83 ? 10.946 10.895 -13.081 1.00 85.00 83 SER A CA 1
ATOM 647 C C . SER A 1 83 ? 10.099 10.465 -11.882 1.00 85.00 83 SER A C 1
ATOM 649 O O . SER A 1 83 ? 8.868 10.468 -11.949 1.00 85.00 83 SER A O 1
ATOM 651 N N . TRP A 1 84 ? 10.726 10.031 -10.787 1.00 82.94 84 TRP A N 1
ATOM 652 C CA . TRP A 1 84 ? 10.029 9.617 -9.576 1.00 82.94 84 TRP A CA 1
ATOM 653 C C . TRP A 1 84 ? 10.124 10.734 -8.528 1.00 82.94 84 TRP A C 1
ATOM 655 O O . TRP A 1 84 ? 10.912 10.678 -7.593 1.00 82.94 84 TRP A O 1
ATOM 665 N N . HIS A 1 85 ? 9.258 11.744 -8.655 1.00 67.69 85 HIS A N 1
ATOM 666 C CA . HIS A 1 85 ? 9.225 12.937 -7.791 1.00 67.69 85 HIS A CA 1
ATOM 667 C C . HIS A 1 85 ? 9.000 12.675 -6.278 1.00 67.69 85 HIS A C 1
ATOM 669 O O . HIS A 1 85 ? 9.086 13.605 -5.487 1.00 67.69 85 HIS A O 1
ATOM 675 N N . ASN A 1 86 ? 8.757 11.426 -5.852 1.00 61.59 86 ASN A N 1
ATOM 676 C CA . ASN A 1 86 ? 8.458 11.035 -4.462 1.00 61.59 86 ASN A CA 1
ATOM 677 C C . ASN A 1 86 ? 9.591 10.243 -3.770 1.00 61.59 86 ASN A C 1
ATOM 679 O O . ASN A 1 86 ? 9.332 9.503 -2.825 1.00 61.59 86 ASN A O 1
ATOM 683 N N . ILE A 1 87 ? 10.841 10.364 -4.229 1.00 57.31 87 ILE A N 1
ATOM 684 C CA . ILE A 1 87 ? 11.994 9.639 -3.651 1.00 57.31 87 ILE A CA 1
ATOM 685 C C . ILE A 1 87 ? 12.387 10.136 -2.260 1.00 57.31 87 ILE A C 1
ATOM 687 O O . ILE A 1 87 ? 12.897 9.364 -1.457 1.00 57.31 87 ILE A O 1
ATOM 691 N N . SER A 1 88 ? 12.177 11.417 -1.960 1.00 53.44 88 SER A N 1
ATOM 692 C CA . SER A 1 88 ? 12.882 12.049 -0.837 1.00 53.44 88 SER A CA 1
ATOM 693 C C . SER A 1 88 ? 12.315 11.744 0.552 1.00 53.44 88 SER A C 1
ATOM 695 O O . SER A 1 88 ? 12.932 12.129 1.543 1.00 53.44 88 SER A O 1
ATOM 697 N N . HIS A 1 89 ? 11.165 11.078 0.656 1.00 65.94 89 HIS A N 1
ATOM 698 C CA . HIS A 1 89 ? 10.568 10.761 1.948 1.00 65.94 89 HIS A CA 1
ATOM 699 C C . HIS A 1 89 ? 10.347 9.259 2.046 1.00 65.94 89 HIS A C 1
ATOM 701 O O . HIS A 1 89 ? 9.528 8.674 1.329 1.00 65.94 89 HIS A O 1
ATOM 707 N N . GLU A 1 90 ? 11.103 8.622 2.937 1.00 75.75 90 GLU A N 1
ATOM 708 C CA . GLU A 1 90 ? 10.735 7.305 3.435 1.00 75.75 90 GLU A CA 1
ATOM 709 C C . GLU A 1 90 ? 9.266 7.341 3.878 1.00 75.75 90 GLU A C 1
ATOM 711 O O . GLU A 1 90 ? 8.829 8.320 4.497 1.00 75.75 90 GLU A O 1
ATOM 716 N N . PRO A 1 91 ? 8.463 6.321 3.537 1.00 78.50 91 PRO A N 1
ATOM 717 C CA . PRO A 1 91 ? 7.054 6.368 3.855 1.00 78.50 91 PRO A CA 1
ATOM 718 C C . PRO A 1 91 ? 6.842 6.407 5.362 1.00 78.50 91 PRO A C 1
ATOM 720 O O . PRO A 1 91 ? 7.581 5.754 6.106 1.00 78.50 91 PRO A O 1
ATOM 723 N N . PRO A 1 92 ? 5.788 7.085 5.837 1.00 84.50 92 PRO A N 1
ATOM 724 C CA . PRO A 1 92 ? 5.523 7.118 7.259 1.00 84.50 92 PRO A CA 1
ATOM 725 C C . PRO A 1 92 ? 5.361 5.697 7.812 1.00 84.50 92 PRO A C 1
ATOM 727 O O . PRO A 1 92 ? 4.537 4.907 7.328 1.00 84.50 92 PRO A O 1
ATOM 730 N N . GLY A 1 93 ? 6.187 5.373 8.806 1.00 84.88 93 GLY A N 1
ATOM 731 C CA . GLY A 1 93 ? 6.285 4.047 9.408 1.00 84.88 93 GLY A CA 1
ATOM 732 C C . GLY A 1 93 ? 7.372 3.124 8.835 1.00 84.88 93 GLY A C 1
ATOM 733 O O . GLY A 1 93 ? 7.436 1.970 9.251 1.00 84.88 93 GLY A O 1
ATOM 734 N N . PHE A 1 94 ? 8.232 3.589 7.919 1.00 84.25 94 PHE A N 1
ATOM 735 C CA . PHE A 1 94 ? 9.275 2.773 7.273 1.00 84.25 94 PHE A CA 1
ATOM 736 C C . PHE A 1 94 ? 10.217 2.065 8.261 1.00 84.25 94 PHE A C 1
ATOM 738 O O . PHE A 1 94 ? 10.541 0.894 8.076 1.00 84.25 94 PHE A O 1
ATOM 745 N N . HIS A 1 95 ? 10.592 2.741 9.348 1.00 87.69 95 HIS A N 1
ATOM 746 C CA . HIS A 1 95 ? 11.466 2.196 10.392 1.00 87.69 95 HIS A CA 1
ATOM 747 C C . HIS A 1 95 ? 10.733 1.450 11.519 1.00 87.69 95 HIS A C 1
ATOM 749 O O . HIS A 1 95 ? 11.347 1.067 12.515 1.00 87.69 95 HIS A O 1
ATOM 755 N N . LEU A 1 96 ? 9.418 1.244 11.409 1.00 89.00 96 LEU A N 1
ATOM 756 C CA . LEU A 1 96 ? 8.671 0.521 12.433 1.00 89.00 96 LEU A CA 1
ATOM 757 C C . LEU A 1 96 ? 9.014 -0.969 12.434 1.00 89.00 96 LEU A C 1
ATOM 759 O O . LEU A 1 96 ? 9.339 -1.574 11.410 1.00 89.00 96 LEU A O 1
ATOM 763 N N . SER A 1 97 ? 8.832 -1.601 13.597 1.00 90.31 97 SER A N 1
ATOM 764 C CA . SER A 1 97 ? 8.870 -3.059 13.686 1.00 90.31 97 SER A CA 1
ATOM 765 C C . SER A 1 97 ? 7.875 -3.687 12.701 1.00 90.31 97 SER A C 1
ATOM 767 O O . SER A 1 97 ? 6.805 -3.133 12.430 1.00 90.31 97 SER A O 1
ATOM 769 N N . ARG A 1 98 ? 8.166 -4.902 12.217 1.00 85.19 98 ARG A N 1
ATOM 770 C CA . ARG A 1 98 ? 7.256 -5.637 11.319 1.00 85.19 98 ARG A CA 1
ATOM 771 C C . ARG A 1 98 ? 5.835 -5.743 11.887 1.00 85.19 98 ARG A C 1
ATOM 773 O O . ARG A 1 98 ? 4.880 -5.695 11.112 1.00 85.19 98 ARG A O 1
ATOM 780 N N . LYS A 1 99 ? 5.693 -5.902 13.210 1.00 87.31 99 LYS A N 1
ATOM 781 C CA . LYS A 1 99 ? 4.394 -5.990 13.894 1.00 87.31 99 LYS A CA 1
ATOM 782 C C . LYS A 1 99 ? 3.615 -4.682 13.733 1.00 87.31 99 LYS A C 1
ATOM 784 O O . LYS A 1 99 ? 2.512 -4.708 13.193 1.00 87.31 99 LYS A O 1
ATOM 789 N N . SER A 1 100 ? 4.214 -3.560 14.127 1.00 90.38 100 SER A N 1
ATOM 790 C CA . SER A 1 100 ? 3.582 -2.236 14.075 1.00 90.38 100 SER A CA 1
ATOM 791 C C . SER A 1 100 ? 3.312 -1.795 12.633 1.00 90.38 100 SER A C 1
ATOM 793 O O . SER A 1 100 ? 2.226 -1.314 12.333 1.00 90.38 100 SER A O 1
ATOM 795 N N . LEU A 1 101 ? 4.242 -2.055 11.707 1.00 88.62 101 LEU A N 1
ATOM 796 C CA . LEU A 1 101 ? 4.056 -1.762 10.284 1.00 88.62 101 LEU A CA 1
ATOM 797 C C . LEU A 1 101 ? 2.918 -2.590 9.665 1.00 88.62 101 LEU A C 1
ATOM 799 O O . LEU A 1 101 ? 2.142 -2.082 8.859 1.00 88.62 101 LEU A O 1
ATOM 803 N N . SER A 1 102 ? 2.787 -3.863 10.055 1.00 87.31 102 SER A N 1
ATOM 804 C CA . SER A 1 102 ? 1.681 -4.713 9.597 1.00 87.31 102 SER A CA 1
ATOM 805 C C . SER A 1 102 ? 0.335 -4.198 10.099 1.00 87.31 102 SER A C 1
ATOM 807 O O . SER A 1 102 ? -0.608 -4.122 9.318 1.00 87.31 102 SER A O 1
ATOM 809 N N . ALA A 1 103 ? 0.253 -3.830 11.379 1.00 90.56 103 ALA A N 1
ATOM 810 C CA . ALA A 1 103 ? -0.936 -3.231 11.980 1.00 90.56 103 ALA A CA 1
ATOM 811 C C . ALA A 1 103 ? -1.324 -1.919 11.275 1.00 90.56 103 ALA A C 1
ATOM 813 O O . ALA A 1 103 ? -2.456 -1.775 10.818 1.00 90.56 103 ALA A O 1
ATOM 814 N N . LEU A 1 104 ? -0.354 -1.025 11.074 1.00 91.06 104 LEU A N 1
ATOM 815 C CA . LEU A 1 104 ? -0.530 0.248 10.376 1.00 91.06 104 LEU A CA 1
ATOM 816 C C . LEU A 1 104 ? -1.071 0.054 8.955 1.00 91.06 104 LEU A C 1
ATOM 818 O O . LEU A 1 104 ? -2.048 0.686 8.560 1.00 91.06 104 LEU A O 1
ATOM 822 N N . ASN A 1 105 ? -0.486 -0.869 8.189 1.00 87.62 105 ASN A N 1
ATOM 823 C CA . ASN A 1 105 ? -0.936 -1.145 6.826 1.00 87.62 105 ASN A CA 1
ATOM 824 C C . ASN A 1 105 ? -2.329 -1.793 6.777 1.00 87.62 105 ASN A C 1
ATOM 826 O O . ASN A 1 105 ? -3.074 -1.539 5.831 1.00 87.62 105 ASN A O 1
ATOM 830 N N . ARG A 1 106 ? -2.708 -2.606 7.773 1.00 89.25 106 ARG A N 1
ATOM 831 C CA . ARG A 1 106 ? -4.071 -3.160 7.876 1.00 89.25 106 ARG A CA 1
ATOM 832 C C . ARG A 1 106 ? -5.105 -2.062 8.083 1.00 89.25 106 ARG A C 1
ATOM 834 O O . ARG A 1 106 ? -6.148 -2.121 7.440 1.00 89.25 106 ARG A O 1
ATOM 841 N N . VAL A 1 107 ? -4.791 -1.066 8.913 1.00 90.75 107 VAL A N 1
ATOM 842 C CA . VAL A 1 107 ? -5.641 0.118 9.113 1.00 90.75 107 VAL A CA 1
ATOM 843 C C . VAL A 1 107 ? -5.729 0.940 7.830 1.00 90.75 107 VAL A C 1
ATOM 845 O O . VAL A 1 107 ? -6.822 1.119 7.309 1.00 90.75 107 VAL A O 1
ATOM 848 N N . ARG A 1 108 ? -4.588 1.317 7.237 1.00 88.00 108 ARG A N 1
ATOM 849 C CA . ARG A 1 108 ? -4.527 2.107 5.987 1.00 88.00 108 ARG A CA 1
ATOM 850 C C . ARG A 1 108 ? -5.285 1.494 4.811 1.00 88.00 108 ARG A C 1
ATOM 852 O O . ARG A 1 108 ? -5.713 2.207 3.914 1.00 88.00 108 ARG A O 1
ATOM 859 N N . THR A 1 109 ? -5.377 0.169 4.766 1.00 84.31 109 THR A N 1
ATOM 860 C CA . THR A 1 109 ? -6.057 -0.557 3.682 1.00 84.31 109 THR A CA 1
ATOM 861 C C . THR A 1 109 ? -7.446 -1.049 4.070 1.00 84.31 109 THR A C 1
ATOM 863 O O . THR A 1 109 ? -8.075 -1.737 3.269 1.00 84.31 109 THR A O 1
ATOM 866 N N . GLU A 1 110 ? -7.898 -0.765 5.297 1.00 87.44 110 GLU A N 1
ATOM 867 C CA . GLU A 1 110 ? -9.130 -1.294 5.897 1.00 87.44 110 GLU A CA 1
ATOM 868 C C . GLU A 1 110 ? -9.256 -2.826 5.776 1.00 87.44 110 GLU A C 1
ATOM 870 O O . GLU A 1 110 ? -10.343 -3.415 5.704 1.00 87.44 110 GLU A O 1
ATOM 875 N N . HIS A 1 111 ? -8.115 -3.512 5.722 1.00 85.00 111 HIS A N 1
ATOM 876 C CA . HIS A 1 111 ? -8.014 -4.937 5.440 1.00 85.00 111 HIS A CA 1
ATOM 877 C C . HIS A 1 111 ? -7.056 -5.606 6.422 1.00 85.00 111 HIS A C 1
ATOM 879 O O . HIS A 1 111 ? -5.839 -5.591 6.247 1.00 85.00 111 HIS A O 1
ATOM 885 N N . GLY A 1 112 ? -7.623 -6.269 7.429 1.00 85.81 112 GLY A N 1
ATOM 886 C CA . GLY A 1 112 ? -6.884 -6.978 8.472 1.00 85.81 112 GLY A CA 1
ATOM 887 C C . GLY A 1 112 ? -7.616 -8.218 8.974 1.00 85.81 112 GLY A C 1
ATOM 888 O O . GLY A 1 112 ? -8.598 -8.657 8.371 1.00 85.81 112 GLY A O 1
ATOM 889 N N . ARG A 1 113 ? -7.122 -8.810 10.068 1.00 86.88 113 ARG A N 1
ATOM 890 C CA . ARG A 1 113 ? -7.695 -10.030 10.657 1.00 86.88 113 ARG A CA 1
ATOM 891 C C . ARG A 1 113 ? -8.871 -9.707 11.588 1.00 86.88 113 ARG A C 1
ATOM 893 O O . ARG A 1 113 ? -8.898 -10.160 12.724 1.00 86.88 113 ARG A O 1
ATOM 900 N N . CYS A 1 114 ? -9.837 -8.920 11.118 1.00 91.50 114 CYS A N 1
ATOM 901 C CA . CYS A 1 114 ? -11.050 -8.628 11.882 1.00 91.50 114 CYS A CA 1
ATOM 902 C C . CYS A 1 114 ? -12.032 -9.814 11.855 1.00 91.50 114 CYS A C 1
ATOM 904 O O . CYS A 1 114 ? -12.000 -10.631 10.925 1.00 91.50 114 CYS A O 1
ATOM 906 N N . ALA A 1 115 ? -12.934 -9.905 12.838 1.00 93.19 115 ALA A N 1
ATOM 907 C CA . ALA A 1 115 ? -13.884 -11.015 12.934 1.00 93.19 115 ALA A CA 1
ATOM 908 C C . ALA A 1 115 ? -14.773 -11.134 11.690 1.00 93.19 115 ALA A C 1
ATOM 910 O O . ALA A 1 115 ? -15.030 -12.249 11.244 1.00 93.19 115 ALA A O 1
ATOM 911 N N . TYR A 1 116 ? -15.154 -10.019 11.051 1.00 94.25 116 TYR A N 1
ATOM 912 C CA . TYR A 1 116 ? -15.878 -10.056 9.777 1.00 94.25 116 TYR A CA 1
ATOM 913 C C . TYR A 1 116 ? -15.127 -10.855 8.697 1.00 94.25 116 TYR A C 1
ATOM 915 O O . TYR A 1 116 ? -15.704 -11.735 8.054 1.00 94.25 116 TYR A O 1
ATOM 923 N N . ALA A 1 117 ? -13.827 -10.591 8.513 1.00 91.94 117 ALA A N 1
ATOM 924 C CA . ALA A 1 117 ? -13.007 -11.301 7.534 1.00 91.94 117 ALA A CA 1
ATOM 925 C C . ALA A 1 117 ? -12.801 -12.772 7.928 1.00 91.94 117 ALA A C 1
ATOM 927 O O . ALA A 1 117 ? -12.944 -13.663 7.092 1.00 91.94 117 ALA A O 1
ATOM 928 N N . MET A 1 118 ? -12.529 -13.032 9.209 1.00 93.00 118 MET A N 1
ATOM 929 C CA . MET A 1 118 ? -12.319 -14.387 9.725 1.00 93.00 118 MET A CA 1
ATOM 930 C C . MET A 1 118 ? -13.581 -15.251 9.615 1.00 93.00 118 MET A C 1
ATOM 932 O O . MET A 1 118 ? -13.487 -16.410 9.216 1.00 93.00 118 MET A O 1
ATOM 936 N N . HIS A 1 119 ? -14.758 -14.690 9.891 1.00 94.88 119 HIS A N 1
ATOM 937 C CA . HIS A 1 119 ? -16.046 -15.361 9.721 1.00 94.88 119 HIS A CA 1
ATOM 938 C C . HIS A 1 119 ? -16.336 -15.646 8.247 1.00 94.88 119 HIS A C 1
ATOM 940 O O . HIS A 1 119 ? -16.677 -16.770 7.888 1.00 94.88 119 HIS A O 1
ATOM 946 N N . LYS A 1 120 ? -16.097 -14.668 7.362 1.00 93.31 120 LYS A N 1
ATOM 947 C CA . LYS A 1 120 ? -16.227 -14.854 5.908 1.00 93.31 120 LYS A CA 1
ATOM 948 C C . LYS A 1 120 ? -15.351 -15.998 5.373 1.00 93.31 120 LYS A C 1
ATOM 950 O O . LYS A 1 120 ? -15.705 -16.612 4.371 1.00 93.31 120 LYS A O 1
ATOM 955 N N . TRP A 1 121 ? -14.225 -16.292 6.023 1.00 93.56 121 TRP A N 1
ATOM 956 C CA . TRP A 1 121 ? -13.339 -17.413 5.679 1.00 93.56 121 TRP A CA 1
ATOM 957 C C . TRP A 1 121 ? -13.605 -18.704 6.469 1.00 93.56 121 TRP A C 1
ATOM 959 O O . TRP A 1 121 ? -12.823 -19.647 6.353 1.00 93.56 121 TRP A O 1
ATOM 969 N N . GLY A 1 122 ? -14.653 -18.760 7.296 1.00 95.31 122 GLY A N 1
ATOM 970 C CA . GLY A 1 122 ? -14.961 -19.925 8.133 1.00 95.31 122 GLY A CA 1
ATOM 971 C C . GLY A 1 122 ? -13.924 -20.197 9.230 1.00 95.31 122 GLY A C 1
ATOM 972 O O . GLY A 1 122 ? -13.769 -21.332 9.671 1.00 95.31 122 GLY A O 1
ATOM 973 N N . LYS A 1 123 ? -13.162 -19.176 9.644 1.00 92.81 123 LYS A N 1
ATOM 974 C CA . LYS A 1 123 ? -12.138 -19.253 10.703 1.00 92.81 123 LYS A CA 1
ATOM 975 C C . LYS A 1 123 ? -12.590 -18.664 12.038 1.00 92.81 123 LYS A C 1
ATOM 977 O O . LYS A 1 123 ? -11.881 -18.822 13.025 1.00 92.81 123 LYS A O 1
ATOM 982 N N . ALA A 1 124 ? -13.738 -17.996 12.068 1.00 93.06 124 ALA A N 1
ATOM 983 C CA . ALA A 1 124 ? -14.391 -17.531 13.284 1.00 93.06 124 ALA A CA 1
ATOM 984 C C . ALA A 1 124 ? -15.877 -17.919 13.248 1.00 93.06 124 ALA A C 1
ATOM 986 O O . ALA A 1 124 ? -16.459 -17.922 12.161 1.00 93.06 124 ALA A O 1
ATOM 987 N N . PRO A 1 125 ? -16.494 -18.224 14.404 1.00 95.25 125 PRO A N 1
ATOM 988 C CA . PRO A 1 125 ? -17.899 -18.622 14.473 1.00 95.25 125 PRO A CA 1
ATOM 989 C C . PRO A 1 125 ? -18.860 -17.455 14.220 1.00 95.25 125 PRO A C 1
ATOM 991 O O . PRO A 1 125 ? -19.972 -17.676 13.758 1.00 95.25 125 PRO A O 1
ATOM 994 N N . THR A 1 126 ? -18.441 -16.214 14.496 1.00 96.44 126 THR A N 1
ATOM 995 C CA . THR A 1 126 ? -19.279 -15.014 14.356 1.00 96.44 126 THR A CA 1
ATOM 996 C C . THR A 1 126 ? -18.493 -13.838 13.769 1.00 96.44 126 THR A C 1
ATOM 998 O O . THR A 1 126 ? -17.297 -13.718 14.041 1.00 96.44 126 THR A O 1
ATOM 1001 N N . PRO A 1 127 ? -19.142 -12.920 13.026 1.00 96.62 127 PRO A N 1
ATOM 1002 C CA . PRO A 1 127 ? -18.509 -11.704 12.505 1.00 96.62 127 PRO A CA 1
ATOM 1003 C C . PRO A 1 127 ? -18.510 -10.528 13.501 1.00 96.62 127 PRO A C 1
ATOM 1005 O O . PRO A 1 127 ? -18.067 -9.431 13.153 1.00 96.62 127 PRO A O 1
ATOM 1008 N N . PHE A 1 128 ? -19.063 -10.722 14.700 1.00 96.50 128 PHE A N 1
ATOM 1009 C CA . 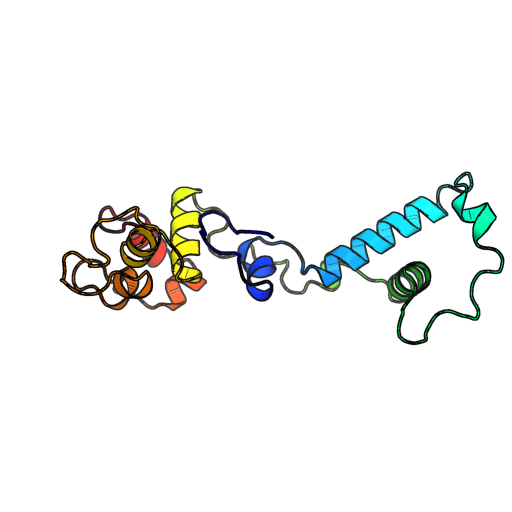PHE A 1 128 ? -19.355 -9.652 15.650 1.00 96.50 128 PHE A CA 1
ATOM 1010 C C . PHE A 1 128 ? -18.171 -9.301 16.556 1.00 96.50 128 PHE A C 1
ATOM 1012 O O . PHE A 1 128 ? -17.338 -10.142 16.888 1.00 96.50 128 PHE A O 1
ATOM 1019 N N . CYS A 1 129 ? -18.130 -8.033 16.950 1.00 94.25 129 CYS A N 1
ATOM 1020 C CA . CYS A 1 129 ? -17.283 -7.480 17.995 1.00 94.25 129 CYS A CA 1
ATOM 1021 C C . CYS A 1 129 ? -17.916 -7.745 19.369 1.00 94.25 129 CYS A C 1
ATOM 1023 O O . CYS A 1 129 ? -19.122 -7.967 19.473 1.00 94.25 129 CYS A O 1
ATOM 1025 N N . GLU A 1 130 ? -17.135 -7.625 20.441 1.00 91.56 130 GLU A N 1
ATOM 1026 C CA . GLU A 1 130 ? -17.636 -7.729 21.820 1.00 91.56 130 GLU A CA 1
ATOM 1027 C C . GLU A 1 130 ? -18.690 -6.668 22.170 1.00 91.56 130 GLU A C 1
ATOM 1029 O O . GLU A 1 130 ? -19.479 -6.856 23.091 1.00 91.56 130 GLU A O 1
ATOM 1034 N N . CYS A 1 131 ? -18.721 -5.548 21.441 1.00 93.62 131 CYS A N 1
ATOM 1035 C CA . CYS A 1 131 ? -19.756 -4.524 21.580 1.00 93.62 131 CYS A CA 1
ATOM 1036 C C . CYS A 1 131 ? -21.069 -4.868 20.842 1.00 93.62 131 CYS A C 1
ATOM 1038 O O . CYS A 1 131 ? -22.020 -4.097 20.916 1.00 93.62 131 CYS A O 1
ATOM 1040 N N . GLY A 1 132 ? -21.127 -5.993 20.118 1.00 94.38 132 GLY A N 1
ATOM 1041 C CA . GLY A 1 132 ? -22.304 -6.477 19.384 1.00 94.38 132 GLY A CA 1
ATOM 1042 C C . GLY A 1 132 ? -22.397 -6.042 17.915 1.00 94.38 132 GLY A C 1
ATOM 1043 O O . GLY A 1 132 ? -23.163 -6.633 17.158 1.00 94.38 132 GLY A O 1
ATOM 1044 N N . ALA A 1 133 ? -21.606 -5.060 17.471 1.00 95.75 133 ALA A N 1
ATOM 1045 C CA . ALA A 1 133 ? -21.567 -4.630 16.068 1.00 95.75 133 ALA A CA 1
ATOM 1046 C C . ALA A 1 133 ? -20.726 -5.573 15.185 1.00 95.75 133 ALA A C 1
ATOM 1048 O O . ALA A 1 133 ? -19.923 -6.361 15.682 1.00 95.75 133 ALA A O 1
ATOM 1049 N N . ILE A 1 134 ? -20.866 -5.490 13.856 1.00 96.00 134 ILE A N 1
ATOM 1050 C CA . ILE A 1 134 ? -19.988 -6.224 12.928 1.00 96.00 134 ILE A CA 1
ATOM 1051 C C . ILE A 1 134 ? -18.567 -5.667 13.040 1.00 96.00 134 ILE A C 1
ATOM 1053 O O . ILE A 1 134 ? -18.330 -4.481 12.825 1.00 96.00 134 ILE A O 1
ATOM 1057 N N . GLN A 1 135 ? -17.597 -6.535 13.323 1.00 95.00 135 GLN A N 1
ATOM 1058 C CA . GLN A 1 135 ? -16.219 -6.112 13.529 1.00 95.00 135 GLN A CA 1
ATOM 1059 C C . GLN A 1 135 ? -15.475 -5.978 12.196 1.00 95.00 135 GLN A C 1
ATOM 1061 O O . GLN A 1 135 ? -14.874 -6.931 11.688 1.00 95.00 135 GLN A O 1
ATOM 1066 N N . THR A 1 136 ? -15.497 -4.780 11.624 1.00 94.94 136 THR A N 1
ATOM 1067 C CA . THR A 1 136 ? -14.611 -4.371 10.523 1.00 94.94 136 THR A CA 1
ATOM 1068 C C . THR A 1 136 ? -13.349 -3.683 11.067 1.00 94.94 136 THR A C 1
ATOM 1070 O O . THR A 1 136 ? -13.273 -3.364 12.252 1.00 94.94 136 THR A O 1
ATOM 1073 N N . VAL A 1 137 ? -12.335 -3.455 10.222 1.00 92.75 137 VAL A N 1
ATOM 1074 C CA . VAL A 1 137 ? -11.160 -2.643 10.611 1.00 92.75 137 VAL A CA 1
ATOM 1075 C C . VAL A 1 137 ? -11.597 -1.232 10.996 1.00 92.75 137 VAL A C 1
ATOM 1077 O O . VAL A 1 137 ? -11.209 -0.739 12.049 1.00 92.75 137 VAL A O 1
ATOM 1080 N N . ARG A 1 138 ? -12.462 -0.632 10.172 1.00 93.25 138 ARG A N 1
ATOM 1081 C CA . ARG A 1 138 ? -13.058 0.675 10.429 1.00 93.25 138 ARG A CA 1
ATOM 1082 C C . ARG A 1 138 ? -13.793 0.708 11.762 1.00 93.25 138 ARG A C 1
ATOM 1084 O O . ARG A 1 138 ? -13.548 1.596 12.561 1.00 93.25 138 ARG A O 1
ATOM 1091 N N . HIS A 1 139 ? -14.587 -0.320 12.055 1.00 94.56 139 HIS A N 1
ATOM 1092 C CA . HIS A 1 139 ? -15.261 -0.429 13.340 1.00 94.56 139 HIS A CA 1
ATOM 1093 C C . HIS A 1 139 ? -14.270 -0.408 14.512 1.00 94.56 139 HIS A C 1
ATOM 1095 O O . HIS A 1 139 ? -14.438 0.375 15.438 1.00 94.56 139 HIS A O 1
ATOM 1101 N N . ILE A 1 140 ? -13.215 -1.232 14.466 1.00 94.12 140 ILE A N 1
ATOM 1102 C CA . ILE A 1 140 ? -12.200 -1.304 15.534 1.00 94.12 140 ILE A CA 1
ATOM 1103 C C . ILE A 1 140 ? -11.550 0.063 15.783 1.00 94.12 140 ILE A C 1
ATOM 1105 O O . ILE A 1 140 ? -11.315 0.405 16.941 1.00 94.12 140 ILE A O 1
ATOM 1109 N N . VAL A 1 141 ? -11.264 0.807 14.710 1.00 94.69 141 VAL A N 1
ATOM 1110 C CA . VAL A 1 141 ? -10.473 2.043 14.742 1.00 94.69 141 VAL A CA 1
ATOM 1111 C C . VAL A 1 141 ? -11.321 3.295 14.974 1.00 94.69 141 VAL A C 1
ATOM 1113 O O . VAL A 1 141 ? -10.864 4.186 15.674 1.00 94.69 141 VAL A O 1
ATOM 1116 N N . GLU A 1 142 ? -12.534 3.379 14.431 1.00 93.75 142 GLU A N 1
ATOM 1117 C CA . GLU A 1 142 ? -13.325 4.623 14.394 1.00 93.75 142 GLU A CA 1
ATOM 1118 C C . GLU A 1 142 ? -14.614 4.562 15.224 1.00 93.75 142 GLU A C 1
ATOM 1120 O O . GLU A 1 142 ? -15.081 5.589 15.705 1.00 93.75 142 GLU A O 1
ATOM 1125 N N . GLU A 1 143 ? -15.217 3.382 15.392 1.00 94.06 143 GLU A N 1
ATOM 1126 C CA . GLU A 1 143 ? -16.601 3.276 15.888 1.00 94.06 143 GLU A CA 1
ATOM 1127 C C . GLU A 1 143 ? -16.712 2.538 17.227 1.00 94.06 143 GLU A C 1
ATOM 1129 O O . GLU A 1 143 ? -17.662 2.736 17.982 1.00 94.06 143 GLU A O 1
ATOM 1134 N N . CYS A 1 144 ? -15.780 1.628 17.512 1.00 94.19 144 CYS A N 1
ATOM 1135 C CA . CYS A 1 144 ? -15.877 0.712 18.636 1.00 94.19 144 CYS A CA 1
ATOM 1136 C C . CYS A 1 144 ? -15.726 1.462 19.968 1.00 94.19 144 CYS A C 1
ATOM 1138 O O . CYS A 1 144 ? -14.643 1.973 20.250 1.00 94.19 144 CYS A O 1
ATOM 1140 N N . PRO A 1 145 ? -16.721 1.415 20.873 1.00 93.12 145 PRO A N 1
ATOM 1141 C CA . PRO A 1 145 ? -16.635 2.107 22.163 1.00 93.12 145 PRO A CA 1
ATOM 1142 C C . PRO A 1 145 ? -15.477 1.641 23.059 1.00 93.12 145 PRO A C 1
ATOM 1144 O O . PRO A 1 145 ? -15.127 2.318 24.019 1.00 93.12 145 PRO A O 1
ATOM 1147 N N . ARG A 1 146 ? -14.913 0.457 22.784 1.00 90.50 146 ARG A N 1
ATOM 1148 C CA . ARG A 1 146 ? -13.827 -0.151 23.569 1.00 90.50 146 ARG A CA 1
ATOM 1149 C C . ARG A 1 146 ? -12.443 0.124 22.998 1.00 90.50 146 ARG A C 1
ATOM 1151 O O . ARG A 1 146 ? -11.478 0.174 23.753 1.00 90.50 146 ARG A O 1
ATOM 1158 N N . THR A 1 147 ? -12.338 0.211 21.675 1.00 92.00 147 THR A N 1
ATOM 1159 C CA . THR A 1 147 ? -11.048 0.182 20.976 1.00 92.00 147 THR A CA 1
ATOM 1160 C C . THR A 1 147 ? -10.855 1.337 20.017 1.00 92.00 147 THR A C 1
ATOM 1162 O O . THR A 1 147 ? -9.783 1.398 19.433 1.00 92.00 147 THR A O 1
ATOM 1165 N N . ALA A 1 148 ? -11.836 2.216 19.805 1.00 94.25 148 ALA A N 1
ATOM 1166 C CA . ALA A 1 148 ? -11.685 3.316 18.862 1.00 94.25 148 ALA A CA 1
ATOM 1167 C C . ALA A 1 148 ? -10.478 4.190 19.226 1.00 94.25 148 ALA A C 1
ATOM 1169 O O . ALA A 1 148 ? -10.205 4.478 20.394 1.00 94.25 148 ALA A O 1
ATOM 1170 N N . TYR A 1 149 ? -9.743 4.588 18.197 1.00 95.25 149 TYR A N 1
ATOM 1171 C CA . TYR A 1 149 ? -8.678 5.560 18.302 1.00 95.25 149 TYR A CA 1
ATOM 1172 C C . TYR A 1 149 ? -9.284 6.939 18.573 1.00 95.25 149 TYR A C 1
ATOM 1174 O O . TYR A 1 149 ? -10.247 7.340 17.927 1.00 95.25 149 TYR A O 1
ATOM 1182 N N . SER A 1 150 ? -8.729 7.669 19.539 1.00 93.25 150 SER A N 1
ATOM 1183 C CA . SER A 1 150 ? -9.235 8.990 19.932 1.00 93.25 150 SER A CA 1
ATOM 1184 C C . SER A 1 150 ? -8.770 10.132 19.021 1.00 93.25 150 SER A C 1
ATOM 1186 O O . SER A 1 150 ? -9.279 11.245 19.145 1.00 93.25 150 SER A O 1
ATOM 1188 N N . GLY A 1 151 ? -7.780 9.882 18.158 1.00 92.81 151 GLY A N 1
ATOM 1189 C CA . GLY A 1 151 ? -7.246 10.855 17.205 1.00 92.81 151 GLY A CA 1
ATOM 1190 C C . GLY A 1 151 ? -7.962 10.824 15.855 1.00 92.81 151 GLY A C 1
ATOM 1191 O O . GLY A 1 151 ? -9.099 10.369 15.736 1.00 92.81 151 GLY A O 1
ATOM 1192 N N . LYS A 1 152 ? -7.289 11.327 14.819 1.00 92.50 152 LYS A N 1
ATOM 1193 C CA . LYS A 1 152 ? -7.838 11.425 13.462 1.00 92.50 152 LYS A CA 1
ATOM 1194 C C . LYS A 1 152 ? -7.417 10.240 12.594 1.00 92.50 152 LYS A C 1
ATOM 1196 O O . LYS A 1 152 ? -6.341 9.677 12.767 1.00 92.50 152 LYS A O 1
ATOM 1201 N N . SER A 1 153 ? -8.221 9.904 11.586 1.00 87.12 153 SER A N 1
ATOM 1202 C CA . SER A 1 153 ? -7.876 8.892 10.574 1.00 87.12 153 SER A CA 1
ATOM 1203 C C . SER A 1 153 ? -6.560 9.204 9.853 1.00 87.12 153 SER A C 1
ATOM 1205 O O . SER A 1 153 ? -5.787 8.296 9.532 1.00 87.12 153 SER A O 1
ATOM 1207 N N . GLU A 1 154 ? -6.271 10.490 9.635 1.00 89.62 154 GLU A N 1
ATOM 1208 C CA . GLU A 1 154 ? -5.052 10.944 8.960 1.00 89.62 154 GLU A CA 1
ATOM 1209 C C . GLU A 1 154 ? -3.780 10.605 9.748 1.00 89.62 154 GLU A C 1
ATOM 1211 O O . GLU A 1 154 ? -2.716 10.458 9.142 1.00 89.62 154 GLU A O 1
ATOM 1216 N N . ASP A 1 155 ? -3.880 10.399 11.063 1.00 91.88 155 ASP A N 1
ATOM 1217 C CA . ASP A 1 155 ? -2.740 10.069 11.919 1.00 91.88 1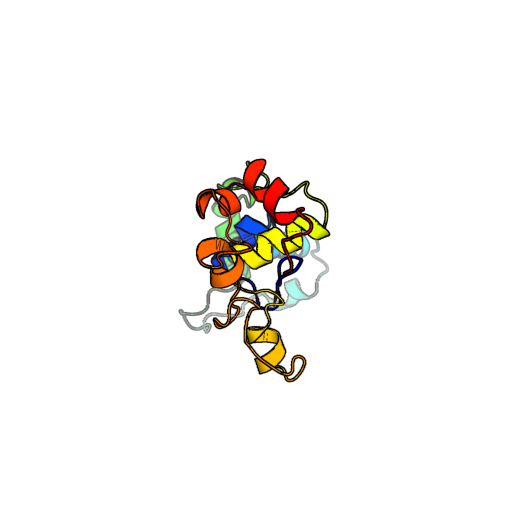55 ASP A CA 1
ATOM 1218 C C . ASP A 1 155 ? -2.112 8.723 11.521 1.00 91.88 155 ASP A C 1
ATOM 1220 O O . ASP A 1 155 ? -0.892 8.548 11.566 1.00 91.88 155 ASP A O 1
ATOM 1224 N N . PHE A 1 156 ? -2.919 7.782 11.015 1.00 90.88 156 PHE A N 1
ATOM 1225 C CA . PHE A 1 156 ? -2.423 6.527 10.444 1.00 90.88 156 PHE A CA 1
ATOM 1226 C C . PHE A 1 156 ? -1.749 6.728 9.084 1.00 90.88 156 PHE A C 1
ATOM 1228 O O . PHE A 1 156 ? -0.869 5.950 8.709 1.00 90.88 156 PHE A O 1
ATOM 1235 N N . LEU A 1 157 ? -2.117 7.753 8.313 1.00 87.50 157 LEU A N 1
ATOM 1236 C CA . LEU A 1 157 ? -1.448 8.058 7.045 1.00 87.50 157 LEU A CA 1
ATOM 1237 C C . LEU A 1 157 ? -0.052 8.623 7.302 1.00 87.50 157 LEU A C 1
ATOM 1239 O O . LEU A 1 157 ? 0.902 8.182 6.664 1.00 87.50 157 LEU A O 1
ATOM 1243 N N . THR A 1 158 ? 0.087 9.503 8.291 1.00 88.69 158 THR A N 1
ATOM 1244 C CA . THR A 1 158 ? 1.355 10.146 8.674 1.00 88.69 158 THR A CA 1
ATOM 1245 C C . THR A 1 158 ? 2.140 9.386 9.745 1.00 88.69 158 THR A C 1
ATOM 1247 O O . THR A 1 158 ? 3.259 9.782 10.060 1.00 88.69 158 THR A O 1
ATOM 1250 N N . ALA A 1 159 ? 1.609 8.265 10.248 1.00 90.75 159 ALA A N 1
ATOM 1251 C CA . ALA A 1 159 ? 2.238 7.420 11.265 1.00 90.75 159 ALA A CA 1
ATOM 1252 C C . ALA A 1 159 ? 2.684 8.215 12.507 1.00 90.75 159 ALA A C 1
ATOM 1254 O O . ALA A 1 159 ? 3.819 8.068 12.967 1.00 90.75 159 ALA A O 1
ATOM 1255 N N . THR A 1 160 ? 1.801 9.070 13.033 1.00 93.81 160 THR A N 1
ATOM 1256 C CA . THR A 1 160 ? 2.101 9.902 14.210 1.00 93.81 160 THR A CA 1
ATOM 1257 C C . THR A 1 160 ? 2.434 9.049 15.440 1.00 93.81 160 THR A C 1
ATOM 1259 O O . THR A 1 160 ? 1.947 7.915 15.543 1.00 93.81 160 THR A O 1
ATOM 1262 N N . PRO A 1 161 ? 3.215 9.564 16.408 1.00 94.44 161 PRO A N 1
ATOM 1263 C CA . PRO A 1 161 ? 3.534 8.836 17.637 1.00 94.44 161 PRO A CA 1
ATOM 1264 C C . PRO A 1 161 ? 2.301 8.276 18.361 1.00 94.44 161 PRO A C 1
ATOM 1266 O O . PRO A 1 161 ? 2.335 7.146 18.847 1.00 94.44 161 PRO A O 1
ATOM 1269 N N . GLU A 1 162 ? 1.196 9.021 18.376 1.00 94.56 162 GLU A N 1
ATOM 1270 C CA . GLU A 1 162 ? -0.065 8.646 19.016 1.00 94.56 162 GLU A CA 1
ATOM 1271 C C . GLU A 1 162 ? -0.724 7.462 18.303 1.00 94.56 162 GLU A C 1
ATOM 1273 O O . GLU A 1 162 ? -1.160 6.511 18.957 1.00 94.56 162 GLU 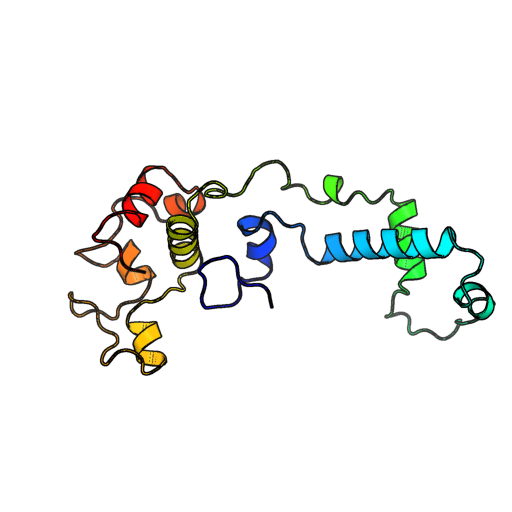A O 1
ATOM 1278 N N . SER A 1 163 ? -0.766 7.484 16.966 1.00 94.19 163 SER A N 1
ATOM 1279 C CA . SER A 1 163 ? -1.317 6.372 16.182 1.00 94.19 163 SER A CA 1
ATOM 1280 C C . SER A 1 163 ? -0.483 5.104 16.372 1.00 94.19 163 SER A C 1
ATOM 1282 O O . SER A 1 163 ? -1.025 4.013 16.538 1.00 94.19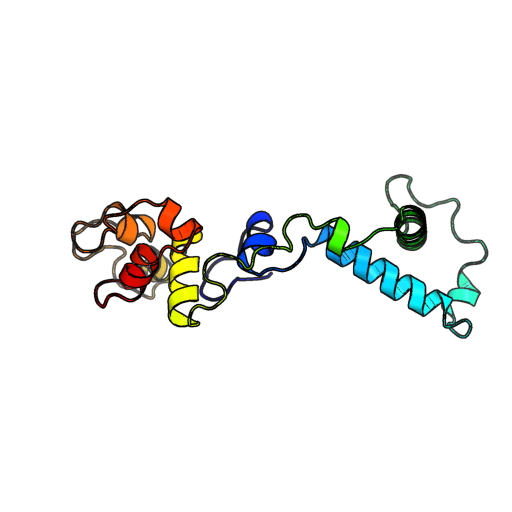 163 SER A O 1
ATOM 1284 N N . ILE A 1 164 ? 0.846 5.229 16.439 1.00 94.50 164 ILE A N 1
ATOM 1285 C CA . ILE A 1 164 ? 1.740 4.089 16.657 1.00 94.50 164 ILE A CA 1
ATOM 1286 C C . ILE A 1 164 ? 1.613 3.546 18.083 1.00 94.50 164 ILE A C 1
ATOM 1288 O O . ILE A 1 164 ? 1.596 2.326 18.269 1.00 94.50 164 ILE A O 1
ATOM 1292 N N . ALA A 1 165 ? 1.481 4.417 19.086 1.00 94.62 165 ALA A N 1
ATOM 1293 C CA . ALA A 1 165 ? 1.215 4.012 20.463 1.00 94.62 165 ALA A CA 1
ATOM 1294 C C . ALA A 1 165 ? -0.109 3.240 20.568 1.00 94.62 165 ALA A C 1
ATOM 1296 O O . ALA A 1 165 ? -0.152 2.172 21.179 1.00 94.62 165 ALA A O 1
ATOM 1297 N N . TYR A 1 166 ? -1.155 3.721 19.893 1.00 94.75 166 TYR A N 1
ATOM 1298 C CA . TYR A 1 166 ? -2.439 3.035 19.791 1.00 94.75 166 TYR A CA 1
ATOM 1299 C C . TYR A 1 166 ? -2.315 1.637 19.160 1.00 94.75 166 TYR A C 1
ATOM 1301 O O . TYR A 1 166 ? -2.779 0.660 19.749 1.00 94.75 166 TYR A O 1
ATOM 1309 N N . LEU A 1 167 ? -1.621 1.505 18.022 1.00 92.94 167 LEU A N 1
ATOM 1310 C CA . LEU A 1 167 ? -1.418 0.213 17.341 1.00 92.94 167 LEU A CA 1
ATOM 1311 C C . LEU A 1 167 ? -0.601 -0.793 18.164 1.00 92.94 167 LEU A C 1
ATOM 1313 O O . LEU A 1 167 ? -0.711 -2.003 17.963 1.00 92.94 167 LEU A O 1
ATOM 1317 N N . ASN A 1 168 ? 0.252 -0.300 19.061 1.00 91.81 168 ASN A N 1
ATOM 1318 C CA . ASN A 1 168 ? 1.053 -1.126 19.960 1.00 91.81 168 ASN A CA 1
ATOM 1319 C C . ASN A 1 168 ? 0.354 -1.405 21.299 1.00 91.81 168 ASN A C 1
ATOM 1321 O O . ASN A 1 168 ? 0.885 -2.173 22.104 1.00 91.81 168 ASN A O 1
ATOM 1325 N N . SER A 1 169 ? -0.813 -0.801 21.540 1.00 90.06 169 SER A N 1
ATOM 1326 C CA . SER A 1 169 ? -1.565 -0.983 22.775 1.00 90.06 169 SER A CA 1
ATOM 1327 C C . SER A 1 169 ? -2.083 -2.423 22.906 1.00 90.06 169 SER A C 1
ATOM 1329 O O . SER A 1 169 ? -2.398 -3.069 21.904 1.00 90.06 169 SER A O 1
ATOM 1331 N N . PRO A 1 170 ? -2.210 -2.950 24.137 1.00 81.94 170 PRO A N 1
ATOM 1332 C CA . PRO A 1 170 ? -2.737 -4.298 24.363 1.00 81.94 170 PRO A CA 1
ATOM 1333 C C . PRO A 1 170 ? -4.204 -4.450 23.930 1.00 81.94 170 PRO A C 1
ATOM 1335 O O . PRO A 1 170 ? -4.650 -5.565 23.676 1.00 81.94 170 PRO A O 1
ATOM 1338 N N . ASN A 1 171 ? -4.937 -3.340 23.815 1.00 74.50 171 ASN A N 1
ATOM 1339 C CA . ASN A 1 171 ? -6.350 -3.323 23.438 1.00 74.50 171 ASN A CA 1
ATOM 1340 C C . ASN A 1 171 ? -6.563 -3.330 21.917 1.00 74.50 171 ASN A C 1
ATOM 1342 O O . ASN A 1 171 ? -7.694 -3.508 21.468 1.00 74.50 171 ASN A O 1
ATOM 1346 N N . PHE A 1 172 ? -5.506 -3.142 21.120 1.00 81.12 172 PHE A N 1
ATOM 1347 C CA . PHE A 1 172 ? -5.590 -3.184 19.666 1.00 81.12 172 PHE A CA 1
ATOM 1348 C C . PHE A 1 172 ? -5.267 -4.586 19.138 1.00 81.12 172 PHE A C 1
ATOM 1350 O O . PHE A 1 172 ? -4.166 -5.109 19.325 1.00 81.12 172 PHE A O 1
ATOM 1357 N N . TYR A 1 173 ? -6.222 -5.191 18.435 1.00 74.44 173 TYR A N 1
ATOM 1358 C CA . TYR A 1 173 ? -6.087 -6.533 17.873 1.00 74.44 173 TYR A CA 1
ATOM 1359 C C . TYR A 1 173 ? -6.531 -6.555 16.400 1.00 74.44 173 TYR A C 1
ATOM 1361 O O . TYR A 1 173 ? -7.714 -6.608 16.078 1.00 74.44 173 TYR A O 1
ATOM 1369 N N . LEU A 1 174 ? -5.556 -6.521 15.480 1.00 74.62 174 LEU A N 1
ATOM 1370 C CA . LEU A 1 174 ? -5.752 -6.670 14.028 1.00 74.62 174 LEU A CA 1
ATOM 1371 C C . LEU A 1 174 ? -4.631 -7.450 13.359 1.00 74.62 174 LEU A C 1
ATOM 1373 O O . LEU A 1 174 ? -3.476 -7.427 13.836 1.00 74.62 174 LEU A O 1
#

Sequence (174 aa):
MRMIAGVIKSTPKEWLPVLSHIPPPNLRRINALIGEYNKIQQNQNLPIHEGVDGTNPSRLISRKPPTRTAITAMDEEFSLIGSWHNISHEPPGFHLSRKSLSALNRVRTEHGRCAYAMHKWGKAPTPFCECGAIQTVRHIVEECPRTAYSGKSEDFLTATPESIAYLNSPNFYL

pLDDT: mean 84.2, std 11.71, range [51.03, 96.62]

Radius of gyration: 23.69 Å; chains: 1; bounding box: 51×33×67 Å

Foldseek 3Di:
DDDDQQFPDRDDQVCCCQLVVDFRPVLVVLVVLLVVLVVPVVDPVDCVVVPPPPPDPPDDPPDDDSNNSNVVCVVVVPDSVVVRPPNPDDFQCNPPDSQLSSLLVCLVVQGHDQLLVCVVVVNHPDQADPVGHRTTSCCQAPPPPQRHQPDDSCCSRNVPPSVSCSSPDPSDDD